Protein AF-A0AAV2ZDS1-F1 (afdb_monomer_lite)

Structure (mmCIF, N/CA/C/O backbone):
data_AF-A0AAV2ZDS1-F1
#
_entry.id   AF-A0AAV2ZDS1-F1
#
loop_
_atom_site.group_PDB
_atom_site.id
_atom_site.type_symbol
_atom_site.label_atom_id
_atom_site.label_alt_id
_atom_site.label_comp_id
_atom_site.label_asym_id
_atom_site.label_entity_id
_atom_site.label_seq_id
_atom_site.pdbx_PDB_ins_code
_atom_site.Cartn_x
_atom_site.Cartn_y
_atom_site.Cartn_z
_atom_site.occupancy
_atom_site.B_iso_or_equiv
_atom_site.auth_seq_id
_atom_site.auth_comp_id
_atom_site.auth_asym_id
_atom_site.auth_atom_id
_atom_site.pdbx_PDB_model_num
ATOM 1 N N . MET A 1 1 ? -1.146 12.071 4.396 1.00 87.75 1 MET A N 1
ATOM 2 C CA . MET A 1 1 ? -1.766 12.589 5.643 1.00 87.75 1 MET A CA 1
ATOM 3 C C . MET A 1 1 ? -3.174 13.131 5.439 1.00 87.75 1 MET A C 1
ATOM 5 O O . MET A 1 1 ? -3.997 12.956 6.325 1.00 87.75 1 MET A O 1
ATOM 9 N N . GLU A 1 2 ? -3.480 13.739 4.293 1.00 91.25 2 GLU A N 1
ATOM 10 C CA . GLU A 1 2 ? -4.795 14.333 4.013 1.00 91.25 2 GLU A CA 1
ATOM 11 C C . GLU A 1 2 ? -5.976 13.356 4.156 1.00 91.25 2 GLU A C 1
ATOM 13 O O . GLU A 1 2 ? -6.948 13.675 4.833 1.00 91.25 2 GLU A O 1
ATOM 18 N N . ALA A 1 3 ? -5.866 12.135 3.620 1.00 91.06 3 ALA A N 1
ATOM 19 C CA . ALA A 1 3 ? -6.907 11.111 3.756 1.00 91.06 3 ALA A CA 1
ATOM 20 C C . ALA A 1 3 ? -7.220 10.767 5.226 1.00 91.06 3 ALA A C 1
ATOM 22 O O . ALA A 1 3 ? -8.381 10.667 5.614 1.00 91.06 3 ALA A O 1
ATOM 23 N N . TRP A 1 4 ? -6.188 10.664 6.071 1.00 93.25 4 TRP A N 1
ATOM 24 C CA . TRP A 1 4 ? -6.357 10.420 7.504 1.00 93.25 4 TRP A CA 1
ATOM 25 C C . TRP A 1 4 ? -6.979 11.612 8.233 1.00 93.25 4 TRP A C 1
ATOM 27 O O . TRP A 1 4 ? -7.760 11.413 9.162 1.00 93.25 4 TRP A O 1
ATOM 37 N N . ASN A 1 5 ? -6.668 12.841 7.812 1.00 91.06 5 ASN A N 1
ATOM 38 C CA . ASN A 1 5 ? -7.301 14.042 8.355 1.00 91.06 5 ASN A CA 1
ATOM 39 C C . ASN A 1 5 ? -8.794 14.083 8.000 1.00 91.06 5 ASN A C 1
ATOM 41 O O . ASN A 1 5 ? -9.616 14.234 8.901 1.00 91.06 5 ASN A O 1
ATOM 45 N N . ARG A 1 6 ? -9.156 13.816 6.739 1.00 93.25 6 ARG A N 1
ATOM 46 C CA . ARG A 1 6 ? -10.562 13.703 6.311 1.00 93.25 6 ARG A CA 1
ATOM 47 C C . ARG A 1 6 ? -11.314 12.629 7.094 1.00 93.25 6 ARG A C 1
ATOM 49 O O . ARG A 1 6 ? -12.426 12.865 7.555 1.00 93.25 6 ARG A O 1
ATOM 56 N N . LEU A 1 7 ? -10.689 11.468 7.305 1.00 90.69 7 LEU A N 1
ATOM 57 C CA . LEU A 1 7 ? -11.271 10.414 8.134 1.00 90.69 7 LEU A CA 1
ATOM 58 C C . LEU A 1 7 ? -11.444 10.872 9.589 1.00 90.69 7 LEU A C 1
ATOM 60 O O . LEU A 1 7 ? -12.480 10.609 10.190 1.00 90.69 7 LEU A O 1
ATOM 64 N N . SER A 1 8 ? -10.474 11.594 10.158 1.00 91.75 8 SER A N 1
ATOM 65 C CA . SER A 1 8 ? -10.606 12.139 11.514 1.00 91.75 8 SER A CA 1
ATOM 66 C C . SER A 1 8 ? -11.744 13.155 11.637 1.00 91.75 8 SER A C 1
ATOM 68 O O . SER A 1 8 ? -12.488 13.107 12.611 1.00 91.75 8 SER A O 1
ATOM 70 N N . GLU A 1 9 ? -11.940 14.011 10.634 1.00 91.69 9 GLU A N 1
ATOM 71 C CA . GLU A 1 9 ? -13.062 14.953 10.584 1.00 91.69 9 GLU A CA 1
ATOM 72 C C . GLU A 1 9 ? -14.403 14.226 10.474 1.00 91.69 9 GLU A C 1
ATOM 74 O O . GLU A 1 9 ? -15.349 14.577 11.175 1.00 91.69 9 GLU A O 1
ATOM 79 N N . ALA A 1 10 ? -14.485 13.186 9.639 1.00 91.12 10 ALA A N 1
ATOM 80 C CA . ALA A 1 10 ? -15.679 12.356 9.526 1.00 91.12 10 ALA A CA 1
ATOM 81 C C . ALA A 1 10 ? -16.014 11.667 10.859 1.00 91.12 10 ALA A C 1
ATOM 83 O O . ALA A 1 10 ? -17.161 11.708 11.294 1.00 91.12 10 ALA A O 1
ATOM 84 N N . LEU A 1 11 ? -15.010 11.110 11.549 1.00 89.12 11 LEU A N 1
ATOM 85 C CA . LEU A 1 11 ? -15.186 10.493 12.868 1.00 89.12 11 LEU A CA 1
ATOM 86 C C . LEU A 1 11 ? -15.688 11.494 13.914 1.00 89.12 11 LEU A C 1
ATOM 88 O O . LEU A 1 11 ? -16.561 11.153 14.703 1.00 89.12 11 LEU A O 1
ATOM 92 N N . LEU A 1 12 ? -15.183 12.730 13.906 1.00 89.56 12 LEU A N 1
ATOM 93 C CA . LEU A 1 12 ? -15.629 13.782 14.828 1.00 89.56 12 LEU A CA 1
ATOM 94 C C . LEU A 1 12 ? -17.071 14.253 14.572 1.00 89.56 12 LEU A C 1
ATOM 96 O O . LEU A 1 12 ? -17.692 14.804 15.477 1.00 89.56 12 LEU A O 1
ATOM 100 N N . ARG A 1 13 ? -17.611 14.039 13.365 1.00 89.69 13 ARG A N 1
ATOM 101 C CA . ARG A 1 13 ? -19.011 14.351 13.023 1.00 89.69 13 ARG A CA 1
ATOM 102 C C . ARG A 1 13 ? -19.996 13.272 13.480 1.00 89.69 13 ARG A C 1
ATOM 104 O O . ARG A 1 13 ? -21.194 13.536 13.529 1.00 89.69 13 ARG A O 1
ATOM 111 N N . LEU A 1 14 ? -19.522 12.069 13.804 1.00 89.38 14 LEU A N 1
ATOM 112 C CA . LEU A 1 14 ? -20.375 10.976 14.263 1.00 89.38 14 LEU A CA 1
ATOM 113 C C . LEU A 1 14 ? -20.716 11.159 15.745 1.00 89.38 14 LEU A C 1
ATOM 115 O O . LEU A 1 14 ? -19.846 11.090 16.608 1.00 89.38 14 LEU A O 1
ATOM 119 N N . THR A 1 15 ? -22.001 11.320 16.058 1.00 82.19 15 THR A N 1
ATOM 120 C CA . THR A 1 15 ? -22.493 11.499 17.438 1.00 82.19 15 THR A CA 1
ATOM 121 C C . THR A 1 15 ? -22.237 10.282 18.329 1.00 82.19 15 THR A C 1
ATOM 123 O O . THR A 1 15 ? -22.042 10.422 19.533 1.00 82.19 15 THR A O 1
ATOM 126 N N . VAL A 1 16 ? -22.178 9.090 17.728 1.00 86.12 16 VAL A N 1
ATOM 127 C CA . VAL A 1 16 ? -21.841 7.821 18.394 1.00 86.12 16 VAL A CA 1
ATOM 128 C C . VAL A 1 16 ? -20.353 7.698 18.736 1.00 86.12 16 VAL A C 1
ATOM 130 O O . VAL A 1 16 ? -19.960 6.839 19.525 1.00 86.12 16 VAL A O 1
ATOM 133 N N . PHE A 1 17 ? -19.501 8.542 18.152 1.00 80.75 17 PHE A N 1
ATOM 134 C CA . PHE A 1 17 ? -18.063 8.484 18.351 1.00 80.75 17 PHE A CA 1
ATOM 135 C C . PHE A 1 17 ? -17.650 9.388 19.518 1.00 80.75 17 PHE A C 1
ATOM 137 O O . PHE A 1 17 ? -17.496 10.601 19.407 1.00 80.75 17 PHE A O 1
ATOM 144 N N . SER A 1 18 ? -17.444 8.776 20.679 1.00 76.94 18 SER A N 1
ATOM 145 C CA . SER A 1 18 ? -17.253 9.468 21.960 1.00 76.94 18 SER A CA 1
ATOM 146 C C . SER A 1 18 ? -15.913 10.207 22.115 1.00 76.94 18 SER A C 1
ATOM 148 O O . SER A 1 18 ? -15.754 11.019 23.031 1.00 76.94 18 SER A O 1
ATOM 150 N N . ARG A 1 19 ? -14.929 9.979 21.232 1.00 80.81 19 ARG A N 1
ATOM 151 C CA . ARG A 1 19 ? -13.611 10.634 21.315 1.00 80.81 19 ARG A CA 1
ATOM 152 C C . ARG A 1 19 ? -13.604 11.983 20.596 1.00 80.81 19 ARG A C 1
ATOM 154 O O . ARG A 1 19 ? -13.544 12.039 19.374 1.00 80.81 19 ARG A O 1
ATOM 161 N N . ARG A 1 20 ? -13.518 13.070 21.369 1.00 75.06 20 ARG A N 1
ATOM 162 C CA . ARG A 1 20 ? -13.563 14.455 20.856 1.00 75.06 20 ARG A CA 1
ATOM 163 C C . ARG A 1 20 ? -12.224 15.036 20.368 1.00 75.06 20 ARG A C 1
ATOM 165 O O . ARG A 1 20 ? -12.205 16.141 19.847 1.00 75.06 20 ARG A O 1
ATOM 172 N N . CYS A 1 21 ? -11.098 14.334 20.533 1.00 77.00 21 CYS A N 1
ATOM 173 C CA . CYS A 1 21 ? -9.755 14.848 20.202 1.00 77.00 21 CYS A CA 1
ATOM 174 C C . CYS A 1 21 ? -8.962 13.913 19.269 1.00 77.00 21 CYS A C 1
ATOM 176 O O . CYS A 1 21 ? -7.815 13.521 19.541 1.00 77.00 21 CYS A O 1
ATOM 178 N N . VAL A 1 22 ? -9.595 13.529 18.161 1.00 84.81 22 VAL A N 1
ATOM 179 C CA . VAL A 1 22 ? -9.014 12.659 17.135 1.00 84.81 22 VAL A CA 1
ATOM 180 C C . VAL A 1 22 ? -8.456 13.498 15.988 1.00 84.81 22 VAL A C 1
ATOM 182 O O . VAL A 1 22 ? -9.114 14.397 15.490 1.00 84.81 22 VAL A O 1
ATOM 185 N N . ASN A 1 23 ? -7.217 13.211 15.591 1.00 89.81 23 ASN A N 1
ATOM 186 C CA . ASN A 1 23 ? -6.549 13.826 14.444 1.00 89.81 23 ASN A CA 1
ATOM 187 C C . ASN A 1 23 ? -6.016 12.725 13.520 1.00 89.81 23 ASN A C 1
ATOM 189 O O . ASN A 1 23 ? -5.907 11.569 13.943 1.00 89.81 23 ASN A O 1
ATOM 193 N N . GLY A 1 24 ? -5.651 13.065 12.281 1.00 89.00 24 GLY A N 1
ATOM 194 C CA . GLY A 1 24 ? -5.249 12.064 11.289 1.00 89.00 24 GLY A CA 1
ATOM 195 C C . GLY A 1 24 ? -4.115 11.144 11.750 1.00 89.00 24 GLY A C 1
ATOM 196 O O . GLY A 1 24 ? -4.174 9.941 11.515 1.00 89.00 24 GLY A O 1
ATOM 197 N N . LYS A 1 25 ? -3.132 11.655 12.505 1.00 91.25 25 LYS A N 1
ATOM 198 C CA . LYS A 1 25 ? -2.018 10.838 13.021 1.00 91.25 25 LYS A CA 1
ATOM 199 C C . LYS A 1 25 ? -2.501 9.798 14.035 1.00 91.25 25 LYS A C 1
ATOM 201 O O . LYS A 1 25 ? -2.085 8.643 13.992 1.00 91.25 25 LYS A O 1
ATOM 206 N N . LYS A 1 26 ? -3.413 10.185 14.932 1.00 88.75 26 LYS A N 1
ATOM 207 C CA . LYS A 1 26 ? -4.036 9.262 15.893 1.00 88.75 26 LYS A CA 1
ATOM 208 C C . LYS A 1 26 ? -4.905 8.219 15.190 1.00 88.75 26 LYS A C 1
ATOM 210 O O . LYS A 1 26 ? -4.869 7.059 15.594 1.00 88.75 26 LYS A O 1
ATOM 215 N N . VAL A 1 27 ? -5.654 8.611 14.154 1.00 89.44 27 VAL A N 1
ATOM 216 C CA . VAL A 1 27 ? -6.466 7.676 13.354 1.00 89.44 27 VAL A CA 1
ATOM 217 C C . VAL A 1 27 ? -5.576 6.655 12.665 1.00 89.44 27 VAL A C 1
ATOM 219 O O . VAL A 1 27 ? -5.808 5.462 12.821 1.00 89.44 27 VAL A O 1
ATOM 222 N N . GLN A 1 28 ? -4.527 7.113 11.983 1.00 91.94 28 GLN A N 1
ATOM 223 C CA . GLN A 1 28 ? -3.573 6.240 11.309 1.00 91.94 28 GLN A CA 1
ATOM 224 C C . GLN A 1 28 ? -2.954 5.232 12.285 1.00 91.94 28 GLN A C 1
ATOM 226 O O . GLN A 1 28 ? -3.006 4.030 12.041 1.00 91.94 28 GLN A O 1
ATOM 231 N N . ASN A 1 29 ? -2.423 5.703 13.419 1.00 88.94 29 ASN A N 1
ATOM 232 C CA . ASN A 1 29 ? -1.813 4.826 14.420 1.00 88.94 29 ASN A CA 1
ATOM 233 C C . ASN A 1 29 ? -2.812 3.805 14.971 1.00 88.94 29 ASN A C 1
ATOM 235 O O . ASN A 1 29 ? -2.475 2.634 15.129 1.00 88.94 29 ASN A O 1
ATOM 239 N N . ARG A 1 30 ? -4.049 4.232 15.257 1.00 88.44 30 ARG A N 1
ATOM 240 C CA . ARG A 1 30 ? -5.078 3.328 15.779 1.00 88.44 30 ARG A CA 1
ATOM 241 C C . ARG A 1 30 ? -5.496 2.294 14.743 1.00 88.44 30 ARG A C 1
ATOM 243 O O . ARG A 1 30 ? -5.664 1.137 15.104 1.00 88.44 30 ARG A O 1
ATOM 250 N N . PHE A 1 31 ? -5.652 2.703 13.490 1.00 88.06 31 PHE A N 1
ATOM 251 C CA . PHE A 1 31 ? -6.007 1.812 12.394 1.00 88.06 31 PHE A CA 1
ATOM 252 C C . PHE A 1 31 ? -4.931 0.744 12.176 1.00 88.06 31 PHE A C 1
ATOM 254 O O . PHE A 1 31 ? -5.242 -0.441 12.150 1.00 88.06 31 PHE A O 1
ATOM 261 N N . LEU A 1 32 ? -3.656 1.142 12.125 1.00 87.75 32 LEU A N 1
ATOM 262 C CA . LEU A 1 32 ? -2.542 0.198 12.000 1.00 87.75 32 LEU A CA 1
ATOM 263 C C . LEU A 1 32 ? -2.464 -0.763 13.194 1.00 87.75 32 LEU A C 1
ATOM 265 O O . LEU A 1 32 ? -2.288 -1.959 12.995 1.00 87.75 32 LEU A O 1
ATOM 269 N N . ALA A 1 33 ? -2.658 -0.262 14.418 1.00 85.12 33 ALA A N 1
ATOM 270 C CA . ALA A 1 33 ? -2.685 -1.103 15.613 1.00 85.12 33 ALA A CA 1
ATOM 271 C C . ALA A 1 33 ? -3.847 -2.112 15.604 1.00 85.12 33 ALA A C 1
ATOM 273 O O . ALA A 1 33 ? -3.676 -3.230 16.077 1.00 85.12 33 ALA A O 1
ATOM 274 N N . LEU A 1 34 ? -5.015 -1.736 15.067 1.00 85.69 34 LEU A N 1
ATOM 275 C CA . LEU A 1 34 ? -6.150 -2.652 14.912 1.00 85.69 34 LEU A CA 1
ATOM 276 C C . LEU A 1 34 ? -5.839 -3.774 13.919 1.00 85.69 34 LEU A C 1
ATOM 278 O O . LEU A 1 34 ? -6.118 -4.927 14.223 1.00 85.69 34 LEU A O 1
ATOM 282 N N . LEU A 1 35 ? -5.234 -3.450 12.773 1.00 87.19 35 LEU A N 1
ATOM 283 C CA . LEU A 1 35 ? -4.840 -4.462 11.788 1.00 87.19 35 LEU A CA 1
ATOM 284 C C . LEU A 1 35 ? -3.771 -5.412 12.332 1.00 87.19 35 LEU A C 1
ATOM 286 O O . LEU A 1 35 ? -3.841 -6.611 12.089 1.00 87.19 35 LEU A O 1
ATOM 290 N N . GLU A 1 36 ? -2.789 -4.890 13.067 1.00 85.56 36 GLU A N 1
ATOM 291 C CA . GLU A 1 36 ? -1.730 -5.719 13.644 1.00 85.56 36 GLU A CA 1
ATOM 292 C C . GLU A 1 36 ? -2.272 -6.642 14.736 1.00 85.56 36 GLU A C 1
ATOM 294 O O . GLU A 1 36 ? -1.988 -7.837 14.740 1.00 85.56 36 GLU A O 1
ATOM 299 N N . ARG A 1 37 ? -3.117 -6.104 15.625 1.00 82.69 37 ARG A N 1
ATOM 300 C CA . ARG A 1 37 ? -3.749 -6.902 16.673 1.00 82.69 37 ARG A CA 1
ATOM 301 C C . ARG A 1 37 ? -4.633 -7.999 16.090 1.00 82.69 37 ARG A C 1
ATOM 303 O O . ARG A 1 37 ? -4.595 -9.115 16.581 1.00 82.69 37 ARG A O 1
ATOM 310 N N . HIS A 1 38 ? -5.372 -7.699 15.024 1.00 82.88 38 HIS A N 1
ATOM 311 C CA . HIS A 1 38 ? -6.208 -8.681 14.336 1.00 82.88 38 HIS A CA 1
ATOM 312 C C . HIS A 1 38 ? -5.395 -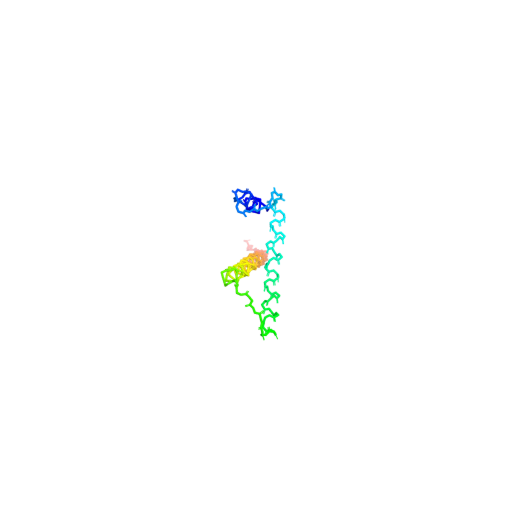9.853 13.780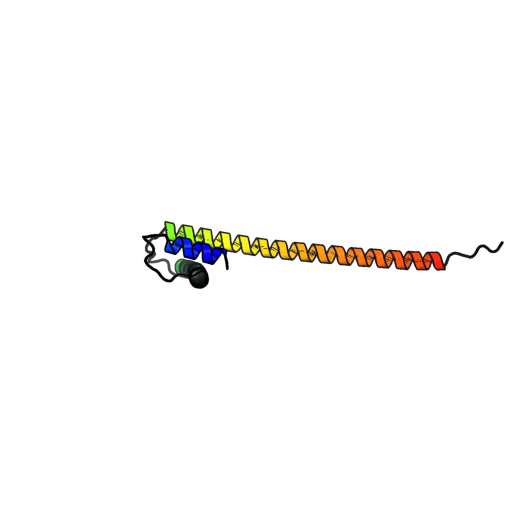 1.00 82.88 38 HIS A C 1
ATOM 314 O O . HIS A 1 38 ? -5.750 -11.003 14.005 1.00 82.88 38 HIS A O 1
ATOM 320 N N . LYS A 1 39 ? -4.253 -9.576 13.139 1.00 81.31 39 LYS A N 1
ATOM 321 C CA . LYS A 1 39 ? -3.342 -10.627 12.657 1.00 81.31 39 LYS A CA 1
ATOM 322 C C . LYS A 1 39 ? -2.797 -11.496 13.790 1.00 81.31 39 LYS A C 1
ATOM 324 O O . LYS A 1 39 ? -2.676 -12.706 13.627 1.00 81.31 39 LYS A O 1
ATOM 329 N N . GLN A 1 40 ? -2.460 -10.884 14.924 1.00 81.12 40 GLN A N 1
ATOM 330 C CA . GLN A 1 40 ? -2.018 -11.612 16.116 1.00 81.12 40 GLN A CA 1
ATOM 331 C C . GLN A 1 40 ? -3.146 -12.478 16.675 1.00 81.12 40 GLN A C 1
ATOM 333 O O . GLN A 1 40 ? -2.934 -13.658 16.918 1.00 81.12 40 GLN A O 1
ATOM 338 N N . ASP A 1 41 ? -4.355 -11.927 16.797 1.00 72.50 41 ASP A N 1
ATOM 339 C CA . ASP A 1 41 ? -5.525 -12.655 17.284 1.00 72.50 41 ASP A CA 1
ATOM 340 C C . ASP A 1 41 ? -5.899 -13.817 16.335 1.00 72.50 41 ASP A C 1
ATOM 342 O O . ASP A 1 41 ? -6.357 -14.857 16.801 1.00 72.50 41 ASP A O 1
ATOM 346 N N . GLU A 1 42 ? -5.693 -13.699 15.017 1.00 72.44 42 GLU A N 1
ATOM 347 C CA . GLU A 1 42 ? -5.842 -14.809 14.059 1.00 72.44 42 GLU A CA 1
ATOM 348 C C . GLU A 1 42 ? -4.798 -15.909 14.261 1.00 72.44 42 GLU A C 1
ATOM 350 O O . GLU A 1 42 ? -5.153 -17.088 14.275 1.00 72.44 42 GLU A O 1
ATOM 355 N N . GLN A 1 43 ? -3.530 -15.536 14.453 1.00 72.12 43 GLN A N 1
ATOM 356 C CA . GLN A 1 43 ? -2.450 -16.484 14.737 1.00 72.12 43 GLN A CA 1
ATOM 357 C C . GLN A 1 43 ? -2.664 -17.191 16.082 1.00 72.12 43 GLN A C 1
ATOM 359 O O . GLN A 1 43 ? -2.544 -18.409 16.162 1.00 72.12 43 GLN A O 1
ATOM 364 N N . GLU A 1 44 ? -3.041 -16.450 17.124 1.00 66.62 44 GLU A N 1
ATOM 365 C CA . GLU A 1 44 ? -3.353 -16.989 18.449 1.00 66.62 44 GLU A CA 1
ATOM 366 C C . GLU A 1 44 ? -4.632 -17.842 18.423 1.00 66.62 44 GLU A C 1
ATOM 368 O O . GLU A 1 44 ? -4.646 -18.921 19.009 1.00 66.62 44 GLU A O 1
ATOM 373 N N . SER A 1 45 ? -5.676 -17.438 17.685 1.00 59.88 45 SER A N 1
ATOM 374 C CA . SER A 1 45 ? -6.897 -18.247 17.492 1.00 59.88 45 SER A CA 1
ATOM 375 C C . SER A 1 45 ? -6.611 -19.560 16.760 1.00 59.88 45 SER A C 1
ATOM 377 O O . SER A 1 45 ? -7.204 -20.583 17.094 1.00 59.88 45 SER A O 1
ATOM 379 N N . ALA A 1 46 ? -5.713 -19.549 15.768 1.00 60.41 46 ALA A N 1
ATOM 380 C CA . ALA A 1 46 ? -5.284 -20.759 15.068 1.00 60.41 46 ALA A CA 1
ATOM 381 C C . ALA A 1 46 ? -4.518 -21.727 15.991 1.00 60.41 46 ALA A C 1
ATOM 383 O O . ALA A 1 46 ? -4.521 -22.933 15.750 1.00 60.41 46 ALA A O 1
ATOM 384 N N . LEU A 1 47 ? -3.891 -21.209 17.054 1.00 59.50 47 LEU A N 1
ATOM 385 C CA . LEU A 1 47 ? -3.121 -21.981 18.034 1.00 59.50 47 LEU A CA 1
ATOM 386 C C . LEU A 1 47 ? -3.934 -22.378 19.281 1.00 59.50 47 LEU A C 1
ATOM 388 O O . LEU A 1 47 ? -3.615 -23.377 19.921 1.00 59.50 47 LEU A O 1
ATOM 392 N N . GLY A 1 48 ? -4.982 -21.629 19.627 1.00 55.72 48 GLY A N 1
ATOM 393 C CA . GLY A 1 48 ? -5.786 -21.799 20.837 1.00 55.72 48 GLY A CA 1
ATOM 394 C C . GLY A 1 48 ? -7.282 -21.807 20.538 1.00 55.72 48 GLY A C 1
ATOM 395 O O . GLY A 1 48 ? -7.991 -20.845 20.824 1.00 55.72 48 GLY A O 1
ATOM 396 N N . SER A 1 49 ? -7.795 -22.899 19.972 1.00 51.59 49 SER A N 1
ATOM 397 C CA . SER A 1 49 ? -9.242 -23.095 19.832 1.00 51.59 49 SER A CA 1
ATOM 398 C C . SER A 1 49 ? -9.879 -23.284 21.213 1.00 51.59 49 SER A C 1
ATOM 400 O O . SER A 1 49 ? -9.715 -24.340 21.823 1.00 51.59 49 SER A O 1
ATOM 402 N N . GLY A 1 50 ? -10.645 -22.300 21.694 1.00 53.28 50 GLY A N 1
ATOM 403 C CA . GLY A 1 50 ? -11.447 -22.497 22.903 1.00 53.28 50 GLY A CA 1
ATOM 404 C C . GLY A 1 50 ? -12.479 -21.430 23.246 1.00 53.28 50 GLY A C 1
ATOM 405 O O . GLY A 1 50 ? -13.554 -21.796 23.703 1.00 53.28 50 GLY A O 1
ATOM 406 N N . LEU A 1 51 ? -12.219 -20.135 23.043 1.00 54.06 51 LEU A N 1
ATOM 407 C CA . LEU A 1 51 ? -13.163 -19.083 23.453 1.00 54.06 51 LEU A CA 1
ATOM 408 C C . LEU A 1 51 ? -13.029 -17.858 22.538 1.00 54.06 51 LEU A C 1
ATOM 410 O O . LEU A 1 51 ? -12.133 -17.039 22.718 1.00 54.06 51 LEU A O 1
ATOM 414 N N . SER A 1 52 ? -13.915 -17.728 21.547 1.00 55.84 52 SER A N 1
ATOM 415 C CA . SER A 1 52 ? -13.995 -16.534 20.698 1.00 55.84 52 SER A CA 1
ATOM 416 C C . SER A 1 52 ? -15.370 -15.905 20.857 1.00 55.84 52 SER A C 1
ATOM 418 O O . SER A 1 52 ? -16.361 -16.407 20.331 1.00 55.84 52 SER A O 1
ATOM 420 N N . GLU A 1 53 ? -15.437 -14.816 21.621 1.00 54.19 53 GLU A N 1
ATOM 421 C CA . GLU A 1 53 ? -16.642 -14.002 21.701 1.00 54.19 53 GLU A CA 1
ATOM 422 C C . GLU A 1 53 ? -16.819 -13.256 20.369 1.00 54.19 53 GLU A C 1
ATOM 424 O O . GLU A 1 53 ? -16.001 -12.436 19.939 1.00 54.19 53 GLU A O 1
ATOM 429 N N . THR A 1 54 ? -17.877 -13.647 19.671 1.00 54.47 54 THR A N 1
ATOM 430 C CA . THR A 1 54 ? -18.248 -13.288 18.307 1.00 54.47 54 THR A CA 1
ATOM 431 C C . THR A 1 54 ? -18.551 -11.800 18.145 1.00 54.47 54 THR A C 1
ATOM 433 O O . THR A 1 54 ? -19.596 -11.321 18.571 1.00 54.47 54 THR A O 1
ATOM 436 N N . TYR A 1 55 ? -17.696 -11.099 17.398 1.00 58.22 55 TYR A N 1
ATOM 437 C CA . TYR A 1 55 ? -18.093 -9.922 16.616 1.00 58.22 55 TYR A CA 1
ATOM 438 C C . TYR A 1 55 ? -17.843 -10.230 15.133 1.00 58.22 55 TYR A C 1
ATOM 440 O O . TYR A 1 55 ? -16.828 -9.783 14.588 1.00 58.22 55 TYR A O 1
ATOM 448 N N . PRO A 1 56 ? -18.707 -11.042 14.490 1.00 69.62 56 PRO A N 1
ATOM 449 C CA . PRO A 1 56 ? -18.477 -11.546 13.136 1.00 69.62 56 PRO A CA 1
ATOM 450 C C . PRO A 1 56 ? -18.292 -10.403 12.139 1.00 69.62 56 PRO A C 1
ATOM 452 O O . PRO A 1 56 ? -17.370 -10.441 11.337 1.00 69.62 56 PRO A O 1
ATOM 455 N N . GLU A 1 57 ? -19.075 -9.335 12.266 1.00 71.19 57 GLU A N 1
ATOM 456 C CA . GLU A 1 57 ? -19.007 -8.160 11.392 1.00 71.19 57 GLU A CA 1
ATOM 457 C C . GLU A 1 57 ? -17.685 -7.394 11.546 1.00 71.19 57 GLU A C 1
ATOM 459 O O . GLU A 1 57 ? -17.062 -7.007 10.558 1.00 71.19 57 GLU A O 1
ATOM 464 N N . ARG A 1 58 ? -17.203 -7.212 12.787 1.00 78.62 58 ARG A N 1
ATOM 465 C CA . ARG A 1 58 ? -15.908 -6.560 13.048 1.00 78.62 58 ARG A CA 1
ATOM 466 C C . ARG A 1 58 ? -14.757 -7.399 12.503 1.00 78.62 58 ARG A C 1
ATOM 468 O O . ARG A 1 58 ? -13.824 -6.838 11.941 1.00 78.62 58 ARG A O 1
ATOM 475 N N . ARG A 1 59 ? -14.824 -8.720 12.688 1.00 78.00 59 ARG A N 1
ATOM 476 C CA . ARG A 1 59 ? -13.822 -9.676 12.205 1.00 78.00 59 ARG A CA 1
ATOM 477 C C . ARG A 1 59 ? -13.773 -9.679 10.678 1.00 78.00 59 ARG A C 1
ATOM 479 O O . ARG A 1 59 ? -12.735 -9.347 10.130 1.00 78.00 59 ARG A O 1
ATOM 486 N N . GLN A 1 60 ? -14.913 -9.873 10.017 1.00 76.19 60 GLN A N 1
ATOM 487 C CA . GLN A 1 60 ? -15.034 -9.833 8.555 1.00 76.19 60 GLN A CA 1
ATOM 488 C C . GLN A 1 60 ? -14.542 -8.509 7.959 1.00 76.19 60 GLN A C 1
ATOM 490 O O . GLN A 1 60 ? -13.865 -8.492 6.928 1.00 76.19 60 GLN A O 1
ATOM 495 N N . LEU A 1 61 ? -14.857 -7.385 8.612 1.00 83.06 61 LEU A N 1
ATOM 496 C CA . LEU A 1 61 ? -14.352 -6.082 8.194 1.00 83.06 61 LEU A CA 1
ATOM 497 C C . LEU A 1 61 ? -12.825 -6.018 8.303 1.00 83.06 61 LEU A C 1
ATOM 499 O O . LEU A 1 61 ? -12.171 -5.545 7.377 1.00 83.06 61 LEU A O 1
ATOM 503 N N . LEU A 1 62 ? -12.248 -6.480 9.414 1.00 84.88 62 LEU A N 1
ATOM 504 C CA . LEU A 1 62 ? -10.799 -6.491 9.603 1.00 84.88 62 LEU A CA 1
ATOM 505 C C . LEU A 1 62 ? -10.101 -7.440 8.617 1.00 84.88 62 LEU A C 1
ATOM 507 O O . LEU A 1 62 ? -9.107 -7.019 8.029 1.00 84.88 62 LEU A O 1
ATOM 511 N N . ASP A 1 63 ? -10.657 -8.623 8.344 1.00 83.50 63 ASP A N 1
ATOM 512 C CA . ASP A 1 63 ? -10.159 -9.566 7.327 1.00 83.50 63 ASP A CA 1
ATOM 513 C C . ASP A 1 63 ? -10.096 -8.889 5.948 1.00 83.50 63 ASP A C 1
ATOM 515 O O . ASP A 1 63 ? -9.056 -8.858 5.283 1.00 83.50 63 ASP A O 1
ATOM 519 N N . THR A 1 64 ? -11.202 -8.248 5.552 1.00 85.75 64 THR A N 1
ATOM 520 C CA . THR A 1 64 ? -11.314 -7.519 4.278 1.00 85.75 64 THR A CA 1
ATOM 521 C C . THR A 1 64 ? -10.285 -6.389 4.192 1.00 85.75 64 THR A C 1
ATOM 523 O O . THR A 1 64 ? -9.639 -6.194 3.160 1.00 85.75 64 THR A O 1
ATOM 526 N N . LEU A 1 65 ? -10.101 -5.635 5.280 1.00 88.94 65 LEU A N 1
ATOM 527 C CA . LEU A 1 65 ? -9.142 -4.533 5.331 1.00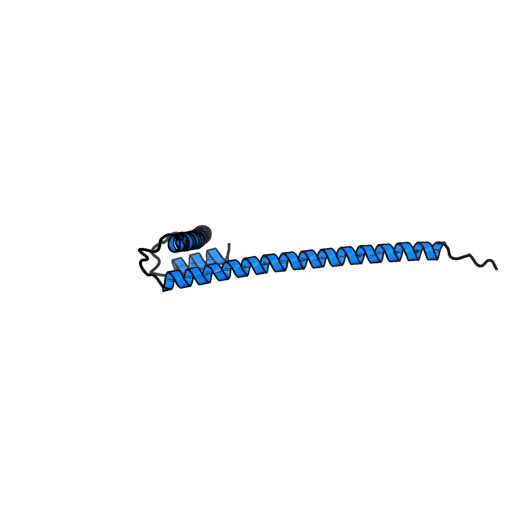 88.94 65 LEU A CA 1
ATOM 528 C C . LEU A 1 65 ? -7.691 -5.020 5.279 1.00 88.94 65 LEU A C 1
ATOM 530 O O . LEU A 1 65 ? -6.864 -4.374 4.633 1.00 88.94 65 LEU A O 1
ATOM 534 N N . VAL A 1 66 ? -7.368 -6.142 5.929 1.00 88.56 66 VAL A N 1
ATOM 535 C CA . VAL A 1 66 ? -6.038 -6.758 5.839 1.00 88.56 66 VAL A CA 1
ATOM 536 C C . VAL A 1 66 ? -5.737 -7.143 4.393 1.00 88.56 66 VAL A C 1
ATOM 538 O O . VAL A 1 66 ? -4.665 -6.784 3.896 1.00 88.56 66 VAL A O 1
ATOM 541 N N . GLN A 1 67 ? -6.683 -7.797 3.712 1.00 86.56 67 GLN A N 1
ATOM 542 C CA . GLN A 1 67 ? -6.519 -8.202 2.316 1.00 86.56 67 GLN A CA 1
ATOM 543 C C . GLN A 1 67 ? -6.310 -6.991 1.400 1.00 86.56 67 GLN A C 1
ATOM 545 O O . GLN A 1 67 ? -5.330 -6.938 0.660 1.00 86.56 67 GLN A O 1
ATOM 550 N N . LEU A 1 68 ? -7.150 -5.959 1.525 1.00 88.81 68 LEU A N 1
ATOM 551 C CA . LEU A 1 68 ? -7.049 -4.753 0.699 1.00 88.81 68 LEU A CA 1
ATOM 552 C C . LEU A 1 68 ? -5.699 -4.035 0.873 1.00 88.81 68 LEU A C 1
ATOM 554 O O . LEU A 1 68 ? -5.114 -3.536 -0.091 1.00 88.81 68 LEU A O 1
ATOM 558 N N . VAL A 1 69 ? -5.177 -3.987 2.104 1.00 89.62 69 VAL A N 1
ATOM 559 C CA . VAL A 1 69 ? -3.856 -3.403 2.383 1.00 89.62 69 VAL A CA 1
ATOM 560 C C . VAL A 1 69 ? -2.735 -4.258 1.792 1.00 89.62 69 VAL A C 1
ATOM 562 O O . VAL A 1 69 ? -1.752 -3.701 1.294 1.00 89.62 69 VAL A O 1
ATOM 565 N N . ALA A 1 70 ? -2.854 -5.585 1.843 1.00 89.75 70 ALA A N 1
ATOM 566 C CA . ALA A 1 70 ? -1.881 -6.491 1.241 1.00 89.75 70 ALA A CA 1
ATOM 567 C C . ALA A 1 70 ? -1.846 -6.334 -0.287 1.00 89.75 70 ALA A C 1
ATOM 569 O O . ALA A 1 70 ? -0.769 -6.126 -0.849 1.00 89.75 70 ALA A O 1
ATOM 570 N N . ASP A 1 71 ? -3.013 -6.316 -0.932 1.00 91.38 71 ASP A N 1
ATOM 571 C CA . ASP A 1 71 ?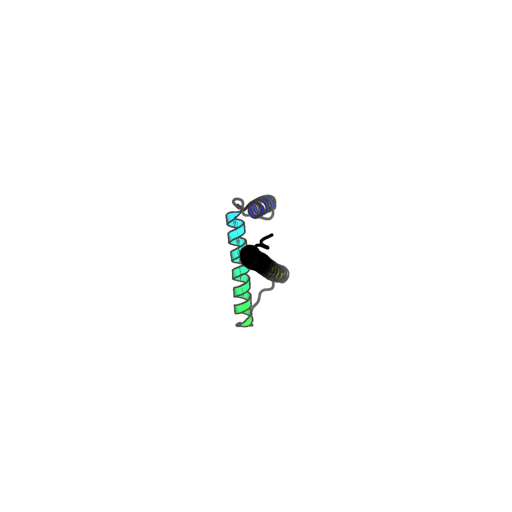 -3.151 -6.142 -2.381 1.00 91.38 71 ASP A CA 1
ATOM 572 C C . ASP A 1 71 ? -2.588 -4.795 -2.839 1.00 91.38 71 ASP A C 1
ATOM 574 O O . ASP A 1 71 ? -1.830 -4.722 -3.809 1.00 91.38 71 ASP A O 1
ATOM 578 N N . HIS A 1 72 ? -2.882 -3.720 -2.101 1.00 90.56 72 HIS A N 1
ATOM 579 C CA . HIS A 1 72 ? -2.334 -2.400 -2.398 1.00 90.56 72 HIS A CA 1
ATOM 580 C C . HIS A 1 72 ? -0.799 -2.395 -2.345 1.00 90.56 72 HIS A C 1
ATOM 582 O O . HIS A 1 72 ? -0.149 -1.894 -3.263 1.00 90.56 72 HIS A O 1
ATOM 588 N N . ARG A 1 73 ? -0.200 -3.001 -1.310 1.00 92.19 73 ARG A N 1
ATOM 589 C CA . ARG A 1 73 ? 1.265 -3.110 -1.192 1.00 92.19 73 ARG A CA 1
ATOM 590 C C . ARG A 1 73 ? 1.874 -3.943 -2.318 1.00 92.19 73 ARG A C 1
ATOM 592 O O . ARG A 1 73 ? 2.924 -3.572 -2.839 1.00 92.19 73 ARG A O 1
ATOM 599 N N . ALA A 1 74 ? 1.226 -5.044 -2.695 1.00 91.94 74 ALA A N 1
ATOM 600 C CA . ALA A 1 74 ? 1.670 -5.884 -3.801 1.00 91.94 74 ALA A CA 1
ATOM 601 C C . ALA A 1 74 ? 1.638 -5.119 -5.133 1.00 91.94 74 ALA A C 1
ATOM 603 O O . ALA A 1 74 ? 2.595 -5.184 -5.906 1.00 91.94 74 ALA A O 1
ATOM 604 N N . ASN A 1 75 ? 0.584 -4.336 -5.374 1.00 91.69 75 ASN A N 1
ATOM 605 C CA . ASN A 1 75 ? 0.459 -3.518 -6.575 1.00 91.69 75 ASN A CA 1
ATOM 606 C C . ASN A 1 75 ? 1.522 -2.408 -6.638 1.00 91.69 75 ASN A C 1
ATOM 608 O O . ASN A 1 75 ? 2.154 -2.222 -7.676 1.00 91.69 75 ASN A O 1
ATOM 612 N N . GLU A 1 76 ? 1.785 -1.717 -5.526 1.00 92.50 76 GLU A N 1
ATOM 613 C CA . GLU A 1 76 ? 2.849 -0.704 -5.447 1.00 92.50 76 GLU A CA 1
ATOM 614 C C . GLU A 1 76 ? 4.238 -1.304 -5.712 1.00 92.50 76 GLU A C 1
ATOM 616 O O . GLU A 1 76 ? 5.041 -0.745 -6.469 1.00 92.50 76 GLU A O 1
ATOM 621 N N . ALA A 1 77 ? 4.514 -2.482 -5.145 1.00 91.88 77 ALA A N 1
ATOM 622 C CA . ALA A 1 77 ? 5.753 -3.209 -5.402 1.00 91.88 77 ALA A CA 1
ATOM 623 C C . ALA A 1 77 ? 5.874 -3.614 -6.882 1.00 91.88 77 ALA A C 1
ATOM 625 O O . ALA A 1 77 ? 6.929 -3.418 -7.491 1.00 91.88 77 ALA A O 1
ATOM 626 N N . ALA A 1 78 ? 4.791 -4.116 -7.483 1.00 92.31 78 ALA A N 1
ATOM 627 C CA . ALA A 1 78 ? 4.753 -4.491 -8.893 1.00 92.31 78 ALA A CA 1
ATOM 628 C C . ALA A 1 78 ? 4.960 -3.285 -9.822 1.00 92.31 78 ALA A C 1
ATOM 630 O O . ALA A 1 78 ? 5.727 -3.375 -10.782 1.00 92.31 78 ALA A O 1
ATOM 631 N N . ASN A 1 79 ? 4.335 -2.144 -9.525 1.00 91.44 79 ASN A N 1
ATOM 632 C CA . ASN A 1 79 ? 4.523 -0.903 -10.277 1.00 91.44 79 ASN A CA 1
ATOM 633 C C . ASN A 1 79 ? 5.974 -0.427 -10.197 1.00 91.44 79 ASN A C 1
ATOM 635 O O . ASN A 1 79 ? 6.596 -0.151 -11.221 1.00 91.44 79 ASN A O 1
ATOM 639 N N . THR A 1 80 ? 6.550 -0.427 -8.995 1.00 92.56 80 THR A N 1
ATOM 640 C CA . THR A 1 80 ? 7.953 -0.048 -8.788 1.00 92.56 80 THR A CA 1
ATOM 641 C C . THR A 1 80 ? 8.903 -0.966 -9.563 1.00 92.56 80 THR A C 1
ATOM 643 O O . THR A 1 80 ? 9.848 -0.493 -10.195 1.00 92.56 80 THR A O 1
ATOM 646 N N . ALA A 1 81 ? 8.652 -2.278 -9.559 1.00 92.75 81 ALA A N 1
ATOM 647 C CA . ALA A 1 81 ? 9.446 -3.245 -10.312 1.00 92.75 81 ALA A CA 1
ATOM 648 C C . ALA A 1 81 ? 9.326 -3.044 -11.833 1.00 92.75 81 ALA A C 1
ATOM 650 O O . ALA A 1 81 ? 10.330 -3.098 -12.542 1.00 92.75 81 ALA A O 1
ATOM 651 N N . ARG A 1 82 ? 8.118 -2.760 -12.338 1.00 92.69 82 ARG A N 1
ATOM 652 C CA . ARG A 1 82 ? 7.884 -2.455 -13.760 1.00 92.69 82 ARG A CA 1
ATOM 653 C C . ARG A 1 82 ? 8.625 -1.200 -14.203 1.00 92.69 82 ARG A C 1
ATOM 655 O O . ARG A 1 82 ? 9.253 -1.221 -15.257 1.00 92.69 82 ARG A O 1
ATOM 662 N N . GLU A 1 83 ? 8.595 -0.141 -13.401 1.00 93.06 83 GLU A N 1
ATOM 663 C CA . GLU A 1 83 ? 9.314 1.099 -13.709 1.00 93.06 83 GLU A CA 1
ATOM 664 C C . GLU A 1 83 ? 10.834 0.896 -13.707 1.00 93.06 83 GLU A C 1
ATOM 666 O O . GLU A 1 83 ? 11.521 1.385 -14.604 1.00 93.06 83 GLU A O 1
ATOM 671 N N . ARG A 1 84 ? 11.369 0.100 -12.771 1.00 93.25 84 ARG A N 1
ATOM 672 C CA . ARG A 1 84 ? 12.791 -0.286 -12.785 1.00 93.25 84 ARG A CA 1
ATOM 673 C C . ARG A 1 84 ? 13.161 -1.041 -14.056 1.00 93.25 84 ARG A C 1
ATOM 675 O O . ARG A 1 84 ? 14.101 -0.642 -14.734 1.00 93.25 84 ARG A O 1
ATOM 682 N N . LYS A 1 85 ? 12.373 -2.053 -14.427 1.00 94.25 85 LYS A N 1
ATOM 683 C CA . LYS A 1 85 ? 12.609 -2.834 -15.646 1.00 94.25 85 LYS A CA 1
ATOM 684 C C . LYS A 1 85 ? 12.570 -1.959 -16.903 1.00 94.25 85 LYS A C 1
ATOM 686 O O . LYS A 1 85 ? 13.451 -2.057 -17.745 1.00 94.25 85 LYS A O 1
ATOM 691 N N . ARG A 1 86 ? 11.597 -1.045 -17.002 1.00 94.00 86 ARG A N 1
ATOM 692 C CA . ARG A 1 86 ? 11.508 -0.080 -18.114 1.00 94.00 86 ARG A CA 1
ATOM 693 C C . ARG A 1 86 ? 12.727 0.831 -18.191 1.00 94.00 86 ARG A C 1
ATOM 695 O O . ARG A 1 86 ? 13.177 1.159 -19.285 1.00 94.00 86 ARG A O 1
ATOM 702 N N . LYS A 1 87 ? 13.249 1.267 -17.044 1.00 94.50 87 LYS A N 1
ATOM 703 C CA . LYS A 1 87 ? 14.461 2.085 -16.995 1.00 94.50 87 LYS A CA 1
ATOM 704 C C . LYS A 1 87 ? 15.686 1.293 -17.459 1.00 94.50 87 LYS A C 1
ATOM 706 O O . LYS A 1 87 ? 16.437 1.799 -18.285 1.00 94.50 87 LYS A O 1
ATOM 711 N N . GLU A 1 88 ? 15.843 0.059 -16.989 1.00 94.69 88 GLU A N 1
ATOM 712 C CA . GLU A 1 88 ? 16.927 -0.838 -17.409 1.00 94.69 88 GLU A CA 1
ATOM 713 C C . GLU A 1 88 ? 16.873 -1.133 -18.916 1.00 94.69 88 GLU A C 1
ATOM 715 O O . GLU A 1 88 ? 17.894 -1.047 -19.594 1.00 94.69 88 GLU A O 1
ATOM 720 N N . GLU A 1 89 ? 15.686 -1.405 -19.468 1.00 94.38 89 GLU A N 1
ATOM 721 C CA . GLU A 1 89 ? 15.490 -1.623 -20.908 1.00 94.38 89 GLU A CA 1
ATOM 722 C C . GLU A 1 89 ? 15.921 -0.398 -21.732 1.00 94.38 89 GLU A C 1
ATOM 724 O O . GLU A 1 89 ? 16.667 -0.544 -22.701 1.00 94.38 89 GLU A O 1
ATOM 729 N N . ARG A 1 90 ? 15.538 0.815 -21.309 1.00 95.12 90 ARG A N 1
ATOM 730 C CA . ARG A 1 90 ? 15.952 2.068 -21.969 1.00 95.12 90 ARG A CA 1
ATOM 731 C C . ARG A 1 90 ? 17.459 2.305 -21.892 1.00 95.12 90 ARG A C 1
ATOM 733 O O . ARG A 1 90 ? 18.060 2.737 -22.871 1.00 95.12 90 ARG A O 1
ATOM 740 N N . GLU A 1 91 ? 18.080 2.033 -20.745 1.00 95.12 91 GLU A N 1
ATOM 741 C CA . GLU A 1 91 ? 19.534 2.165 -20.587 1.00 95.12 91 GLU A CA 1
ATOM 742 C C . GLU A 1 91 ? 20.293 1.169 -21.478 1.00 95.12 91 GLU A C 1
ATOM 744 O O . GLU A 1 91 ? 21.314 1.517 -22.073 1.00 95.12 91 GLU A O 1
ATOM 749 N N . MET A 1 92 ? 19.785 -0.058 -21.612 1.00 94.69 92 MET A N 1
ATOM 750 C CA . MET A 1 92 ? 20.361 -1.072 -22.497 1.00 94.69 92 MET A CA 1
ATOM 751 C C . MET A 1 92 ? 20.217 -0.700 -23.975 1.00 94.69 92 MET A C 1
ATOM 753 O O . MET A 1 92 ? 21.158 -0.889 -24.747 1.00 94.69 92 MET A O 1
ATOM 757 N N . GLU A 1 93 ? 19.069 -0.148 -24.367 1.00 96.06 93 GLU A N 1
ATOM 758 C CA . GLU A 1 93 ? 18.835 0.340 -25.727 1.00 96.06 93 GLU A CA 1
ATOM 759 C C . GLU A 1 93 ? 19.770 1.504 -26.078 1.00 96.06 93 GLU A C 1
ATOM 761 O O . GLU A 1 93 ? 20.417 1.472 -27.125 1.00 96.06 93 GLU A O 1
ATOM 766 N N . LEU A 1 94 ? 19.939 2.469 -25.169 1.00 96.31 94 LEU A N 1
ATOM 767 C CA . LEU A 1 94 ? 20.869 3.584 -25.360 1.00 96.31 94 LEU A CA 1
ATOM 768 C C . LEU A 1 94 ? 22.309 3.092 -25.566 1.00 96.31 94 LEU A C 1
ATOM 770 O O . LEU A 1 94 ? 22.961 3.473 -26.536 1.00 96.31 94 LEU A O 1
ATOM 774 N N . ARG A 1 95 ? 22.784 2.172 -24.715 1.00 95.19 95 ARG A N 1
ATOM 775 C CA . ARG A 1 95 ? 24.124 1.571 -24.851 1.00 95.19 95 ARG A CA 1
ATOM 776 C C . ARG A 1 95 ? 24.306 0.837 -26.174 1.00 95.19 95 ARG A C 1
ATOM 778 O O . ARG A 1 95 ? 25.402 0.832 -26.732 1.00 95.19 95 ARG A O 1
ATOM 785 N N . ARG A 1 96 ? 23.253 0.179 -26.667 1.00 94.62 96 ARG A N 1
ATOM 786 C CA . ARG A 1 96 ? 23.289 -0.509 -27.959 1.00 94.62 96 ARG A CA 1
ATOM 787 C C . ARG A 1 96 ? 23.453 0.489 -29.104 1.00 94.62 96 ARG A C 1
ATOM 789 O O . ARG A 1 96 ? 24.317 0.266 -29.950 1.00 94.62 96 ARG A O 1
ATOM 796 N N . LEU A 1 97 ? 22.676 1.572 -29.101 1.00 95.94 97 LEU A N 1
ATOM 797 C CA . LEU A 1 97 ? 22.760 2.628 -30.113 1.00 95.94 97 LEU A CA 1
ATOM 798 C C . LEU A 1 97 ? 24.142 3.294 -30.117 1.00 95.94 97 LEU A C 1
ATOM 800 O O . LEU A 1 97 ? 24.747 3.421 -31.178 1.00 95.94 97 LEU A O 1
ATOM 804 N N . GLU A 1 98 ? 24.696 3.612 -28.944 1.00 94.81 98 GLU A N 1
ATOM 805 C CA . GLU A 1 98 ? 26.062 4.146 -28.818 1.00 94.81 98 GLU A CA 1
ATOM 806 C C . GLU A 1 98 ? 27.113 3.190 -29.406 1.00 94.81 98 GLU A C 1
ATOM 808 O O . GLU A 1 98 ? 28.078 3.609 -30.051 1.00 94.81 98 GLU A O 1
ATOM 813 N N . LEU A 1 99 ? 26.952 1.880 -29.191 1.00 94.81 99 LEU A N 1
ATOM 814 C CA . LEU A 1 99 ? 27.876 0.883 -29.726 1.00 94.81 99 LEU A CA 1
ATOM 815 C C . LEU A 1 99 ? 27.773 0.769 -31.254 1.00 94.81 99 LEU A C 1
ATOM 81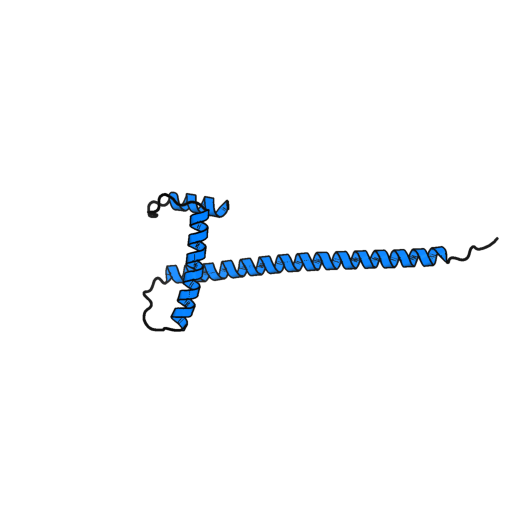7 O O . LEU A 1 99 ? 28.795 0.602 -31.923 1.00 94.81 99 LEU A O 1
ATOM 821 N N . GLU A 1 100 ? 26.557 0.833 -31.799 1.00 93.69 100 GLU A N 1
ATOM 822 C CA . GLU A 1 100 ? 26.299 0.832 -33.243 1.00 93.69 100 GLU A CA 1
ATOM 823 C C . GLU A 1 100 ? 26.860 2.101 -33.906 1.00 93.69 100 GLU A C 1
ATOM 825 O O . GLU A 1 100 ? 27.551 2.000 -34.921 1.00 93.69 100 GLU A O 1
ATOM 830 N N . GLU A 1 101 ? 26.689 3.272 -33.289 1.00 92.12 101 GLU A N 1
ATOM 831 C CA . GLU A 1 101 ? 27.255 4.536 -33.769 1.00 92.12 101 GLU A CA 1
ATOM 832 C C . GLU A 1 101 ? 28.790 4.497 -33.795 1.00 92.12 101 GLU A C 1
ATOM 834 O O . GLU A 1 101 ? 29.404 4.755 -34.835 1.00 92.12 101 GLU A O 1
ATOM 839 N N . ARG A 1 102 ? 29.426 4.047 -32.702 1.00 90.75 102 ARG A N 1
ATOM 840 C CA . ARG A 1 102 ? 30.892 3.886 -32.638 1.00 90.75 102 ARG A CA 1
ATOM 841 C C . ARG A 1 102 ? 31.424 2.897 -33.674 1.00 90.75 102 ARG A C 1
ATOM 843 O O . ARG A 1 102 ? 32.555 3.051 -34.139 1.00 90.75 102 ARG A O 1
ATOM 850 N N . LYS A 1 103 ? 30.659 1.859 -34.028 1.00 91.94 103 LYS A N 1
ATOM 851 C CA . LYS A 1 103 ? 31.025 0.939 -35.119 1.00 91.94 103 LYS A CA 1
ATOM 852 C C . LYS A 1 103 ? 30.924 1.631 -36.478 1.00 91.94 103 LYS A C 1
ATOM 854 O O . LYS A 1 103 ? 31.884 1.576 -37.243 1.00 91.94 103 LYS A O 1
ATOM 859 N N . ALA A 1 104 ? 29.830 2.342 -36.739 1.00 89.56 104 ALA A N 1
ATOM 860 C CA . ALA A 1 104 ? 29.619 3.066 -37.991 1.00 89.56 104 ALA A CA 1
ATOM 861 C C . ALA A 1 104 ? 30.660 4.178 -38.223 1.00 89.56 104 ALA A C 1
ATOM 863 O O . ALA A 1 104 ? 31.041 4.457 -39.360 1.00 89.56 104 ALA A O 1
ATOM 864 N N . GLU A 1 105 ? 31.143 4.835 -37.167 1.00 86.38 105 GLU A N 1
ATOM 865 C CA . GLU A 1 105 ? 32.246 5.802 -37.261 1.00 86.38 105 GLU A CA 1
ATOM 866 C C . GLU A 1 105 ? 33.572 5.145 -37.655 1.00 86.38 105 GLU A C 1
ATOM 868 O O . GLU A 1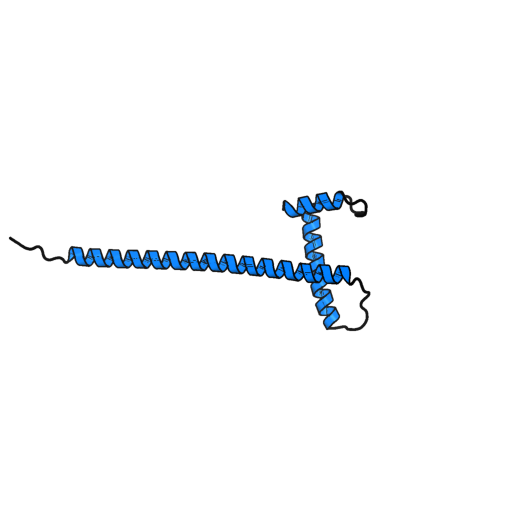 105 ? 34.287 5.661 -38.517 1.00 86.38 105 GLU A O 1
ATOM 873 N N . ARG A 1 106 ? 33.890 3.982 -37.073 1.00 83.56 106 ARG A N 1
ATOM 874 C CA . ARG A 1 106 ? 35.099 3.217 -37.421 1.00 83.56 106 ARG A CA 1
ATOM 875 C C . ARG A 1 106 ? 35.081 2.769 -38.880 1.00 83.56 106 ARG A C 1
ATOM 877 O O . ARG A 1 106 ? 36.104 2.855 -39.553 1.00 83.56 106 ARG A O 1
ATOM 884 N N . GLU A 1 107 ? 33.927 2.334 -39.376 1.00 81.44 107 GLU A N 1
ATOM 885 C CA . GLU A 1 107 ? 33.754 1.937 -40.778 1.00 81.44 107 GLU A CA 1
ATOM 886 C C . GLU A 1 107 ? 33.875 3.132 -41.734 1.00 81.44 107 GLU A C 1
ATOM 888 O O . GLU A 1 107 ? 34.566 3.034 -42.749 1.00 81.44 107 GLU A O 1
ATOM 893 N N . ARG A 1 108 ? 33.301 4.293 -41.383 1.00 77.56 108 ARG A N 1
ATOM 894 C CA . ARG A 1 108 ? 33.443 5.537 -42.163 1.00 77.56 108 ARG A CA 1
ATOM 895 C C . ARG A 1 108 ? 34.884 6.050 -42.211 1.00 77.56 108 ARG A C 1
ATOM 897 O O . ARG A 1 108 ? 35.326 6.515 -43.259 1.00 77.56 108 ARG A O 1
ATOM 904 N N . GLY A 1 109 ? 35.628 5.941 -41.111 1.00 73.56 109 GLY A N 1
ATOM 905 C CA . GLY A 1 109 ? 37.049 6.305 -41.053 1.00 73.56 109 GLY A CA 1
ATOM 906 C C . GLY A 1 109 ? 37.972 5.371 -41.849 1.00 73.56 109 GLY A C 1
ATOM 907 O O . GLY A 1 109 ? 39.046 5.795 -42.268 1.00 73.56 109 GLY A O 1
ATOM 908 N N . ASN A 1 110 ? 37.548 4.127 -42.092 1.00 67.94 110 ASN A N 1
ATOM 909 C CA . ASN A 1 110 ? 38.302 3.118 -42.844 1.00 67.94 110 ASN A CA 1
ATOM 910 C C . ASN A 1 110 ? 37.985 3.111 -44.357 1.00 67.94 110 ASN A C 1
ATOM 912 O O . ASN A 1 110 ? 38.523 2.291 -45.101 1.00 67.94 110 ASN A O 1
ATOM 916 N N . ALA A 1 111 ? 37.110 4.002 -44.839 1.00 63.84 111 ALA A N 1
ATOM 917 C CA . ALA A 1 111 ? 36.756 4.066 -46.253 1.00 63.84 111 ALA A CA 1
ATOM 918 C C . ALA A 1 111 ? 37.970 4.514 -47.102 1.00 63.84 111 ALA A C 1
ATOM 920 O O . ALA A 1 111 ? 38.532 5.589 -46.855 1.00 63.84 111 ALA A O 1
ATOM 921 N N . PRO A 1 112 ? 38.400 3.731 -48.113 1.00 60.00 112 PRO A N 1
ATOM 922 C CA . PRO A 1 112 ? 39.570 4.070 -48.910 1.00 60.00 112 PRO A CA 1
ATOM 923 C C . PRO A 1 112 ? 39.304 5.350 -49.707 1.00 60.00 112 PRO A C 1
ATOM 925 O O . PRO A 1 112 ? 38.344 5.439 -50.473 1.00 60.00 112 PRO A O 1
ATOM 928 N N . ARG A 1 113 ? 40.173 6.357 -49.544 1.00 61.47 113 ARG A N 1
ATOM 929 C CA . ARG A 1 113 ? 40.163 7.554 -50.395 1.00 61.47 113 ARG A CA 1
ATOM 930 C C . ARG A 1 113 ? 40.478 7.118 -51.822 1.00 61.47 113 ARG A C 1
ATOM 932 O O . ARG A 1 113 ? 41.642 6.885 -52.144 1.00 61.47 113 ARG A O 1
ATOM 939 N N . ALA A 1 114 ? 39.453 7.010 -52.663 1.00 56.78 114 ALA A N 1
ATOM 940 C CA . ALA A 1 114 ? 39.621 6.832 -54.096 1.00 56.78 114 ALA A CA 1
ATOM 941 C C . ALA A 1 114 ? 40.426 8.026 -54.637 1.00 56.78 114 ALA A C 1
ATOM 943 O O . ALA A 1 114 ? 39.909 9.137 -54.762 1.00 56.78 114 ALA A O 1
ATOM 944 N N . ARG A 1 115 ? 41.727 7.811 -54.868 1.00 54.53 115 ARG A N 1
ATOM 945 C CA . ARG A 1 115 ? 42.594 8.769 -55.557 1.00 54.53 115 ARG A CA 1
ATOM 946 C C . ARG A 1 115 ? 42.181 8.770 -57.030 1.00 54.53 115 ARG A C 1
ATOM 948 O O . ARG A 1 115 ? 42.211 7.715 -57.659 1.00 54.53 115 ARG A O 1
ATOM 955 N N . ARG A 1 116 ? 41.733 9.931 -57.514 1.00 58.06 116 ARG A N 1
ATOM 956 C CA . ARG A 1 116 ? 41.609 10.232 -58.945 1.00 58.06 116 ARG A CA 1
ATOM 957 C C . ARG A 1 116 ? 42.984 10.455 -59.554 1.00 58.06 116 ARG A C 1
ATOM 959 O O . ARG A 1 116 ? 43.862 10.947 -58.807 1.00 58.06 116 ARG A O 1
#

pLDDT: mean 82.94, std 12.57, range [51.59, 96.31]

Radius of gyration: 29.62 Å; chains: 1; bounding box: 65×38×82 Å

Foldseek 3Di:
DVVLQVVQVVLCPDPPNPDNDDGSVNSVVVLVVLLVVLVVVVVVCVVDPDDDDDPPVSNVVSVVVNVVVVVVVVVVVVVVVVVVVVVVVVVVVVVVVVVVVVVVVVVVVPDDDPDD

Sequence (116 aa):
MEAWNRLSEALLRLTVFSRRCVNGKKVQNRFLALLERHKQDEQESALGSGLSETYPERRQLLDTLVQLVADHRANEAANTARERKRKEEREMELRRLELEERKAERERGNAPRARR

Secondary structure (DSSP, 8-state):
-HHHHHHHHHHHH-TT---S---HHHHHHHHHHHHHHHHHHHHHHHH-TT-----HHHHHHHHHHHHHHHHHHHHHHHHHHHHHHHHHHHHHHHHHHHHHHHHHHHHHHT------

Organism: NCBI:txid4803